Protein AF-A0A4Y3JBZ7-F1 (afdb_monomer_lite)

Sequence (87 aa):
MSSHNTLQIEEIGCIRCDICDQSIQ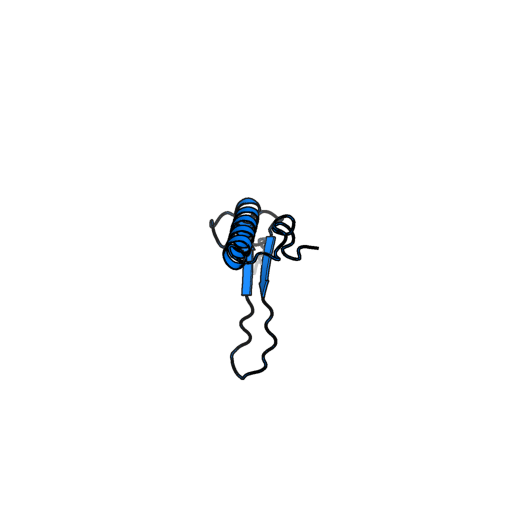SNYGVLKADWSSNTNDKKDKYEVHLCKSCFLGTLSYLRNQKKLNHLFDENFDFNQLDNLGLS

Radius of gyration: 20.73 Å; chains: 1; bounding box: 42×29×74 Å

Structure (mmCIF, N/CA/C/O backbone):
data_AF-A0A4Y3JBZ7-F1
#
_entry.id   AF-A0A4Y3JBZ7-F1
#
loop_
_atom_site.group_PDB
_atom_site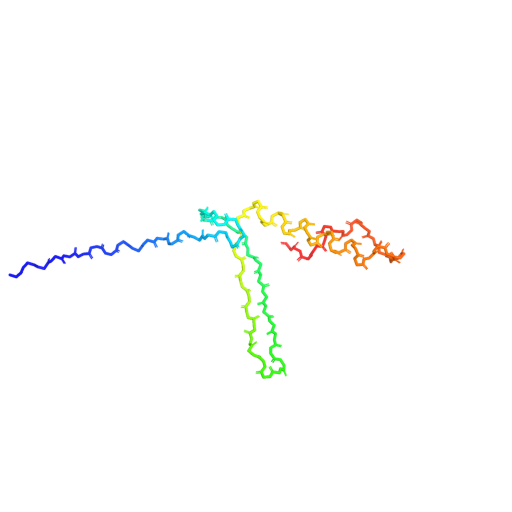.id
_atom_site.type_symbol
_atom_site.label_atom_id
_atom_site.label_alt_id
_atom_site.label_comp_id
_atom_site.label_asym_id
_atom_site.label_entity_id
_atom_site.label_seq_id
_atom_site.pdbx_PDB_ins_code
_atom_site.Cartn_x
_atom_site.Cartn_y
_atom_site.Cartn_z
_atom_site.occupancy
_atom_site.B_iso_or_equiv
_atom_site.auth_seq_id
_atom_site.auth_comp_id
_atom_site.auth_asym_id
_atom_site.auth_atom_id
_atom_site.pdbx_PDB_model_num
ATOM 1 N N . MET A 1 1 ? -24.875 -0.199 51.066 1.00 37.88 1 MET A N 1
ATOM 2 C CA . MET A 1 1 ? -23.817 -0.443 50.063 1.00 37.88 1 MET A CA 1
ATOM 3 C C . MET A 1 1 ? -24.524 -0.560 48.726 1.00 37.88 1 MET A C 1
ATOM 5 O O . MET A 1 1 ? -25.157 -1.578 48.488 1.00 37.88 1 MET A O 1
ATOM 9 N N . SER A 1 2 ? -24.576 0.525 47.950 1.00 38.75 2 SER A N 1
ATOM 10 C CA . SER A 1 2 ? -25.285 0.531 46.665 1.00 38.7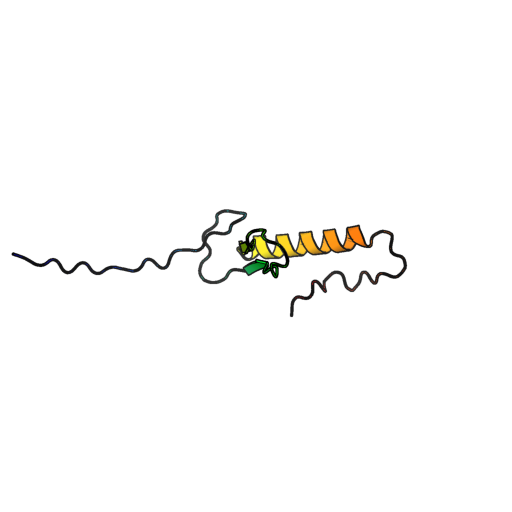5 2 SER A CA 1
ATOM 11 C C . SER A 1 2 ? -24.301 0.123 45.577 1.00 38.75 2 SER A C 1
ATOM 13 O O . SER A 1 2 ? -23.335 0.837 45.317 1.00 38.75 2 SER A O 1
ATOM 15 N N . SER A 1 3 ? -24.508 -1.059 45.008 1.00 43.78 3 SER A N 1
ATOM 16 C CA . SER A 1 3 ? -23.719 -1.571 43.893 1.00 43.78 3 SER A CA 1
ATOM 17 C C . SER A 1 3 ? -24.132 -0.824 42.629 1.00 43.78 3 SER A C 1
ATOM 19 O O . SER A 1 3 ? -25.195 -1.081 42.067 1.00 43.78 3 SER A O 1
ATOM 21 N N . HIS A 1 4 ? -23.315 0.133 42.197 1.00 51.84 4 HIS A N 1
ATOM 22 C CA . HIS A 1 4 ? -23.476 0.759 40.892 1.00 51.84 4 HIS A CA 1
ATOM 23 C C . HIS A 1 4 ? -23.018 -0.232 39.820 1.00 51.84 4 HIS A C 1
ATOM 25 O O . HIS A 1 4 ? -21.846 -0.593 39.748 1.00 51.84 4 HIS A O 1
ATOM 31 N N . ASN A 1 5 ? -23.975 -0.705 39.024 1.00 57.78 5 ASN A N 1
ATOM 32 C CA . ASN A 1 5 ? -23.731 -1.567 37.879 1.00 57.78 5 ASN A CA 1
ATOM 33 C C . ASN A 1 5 ? -23.254 -0.688 36.712 1.00 57.78 5 ASN A C 1
ATOM 35 O O . ASN A 1 5 ? -24.062 -0.042 36.046 1.00 57.78 5 ASN A O 1
ATOM 39 N N . THR A 1 6 ? -21.940 -0.592 36.517 1.00 55.28 6 THR A N 1
ATOM 40 C CA . THR A 1 6 ? -21.353 0.159 35.403 1.00 55.28 6 THR A CA 1
ATOM 41 C C . THR A 1 6 ? -21.523 -0.652 34.125 1.00 55.28 6 THR A C 1
ATOM 43 O O . THR A 1 6 ? -20.863 -1.672 33.941 1.00 55.28 6 THR A O 1
ATOM 46 N N . LEU A 1 7 ? -22.412 -0.208 33.236 1.00 60.53 7 LEU A N 1
ATOM 47 C CA . LEU A 1 7 ? -22.472 -0.711 31.867 1.00 60.53 7 LEU A CA 1
ATOM 48 C C . LEU A 1 7 ? -21.151 -0.339 31.177 1.00 60.53 7 LEU A C 1
ATOM 50 O O . LEU A 1 7 ? -20.913 0.831 30.882 1.00 60.53 7 LEU A O 1
ATOM 54 N N . GLN A 1 8 ? -20.275 -1.320 30.963 1.00 55.94 8 GLN A N 1
ATOM 55 C CA . GLN A 1 8 ? -19.103 -1.158 30.109 1.00 55.94 8 GLN A CA 1
ATOM 56 C C . GLN A 1 8 ? -19.581 -1.166 28.659 1.00 55.94 8 GLN A C 1
ATOM 58 O O . GLN A 1 8 ? -19.886 -2.213 28.095 1.00 55.94 8 GLN A O 1
ATOM 63 N N . ILE A 1 9 ? -19.704 0.023 28.076 1.00 63.12 9 ILE A N 1
ATOM 64 C CA . ILE A 1 9 ? -19.854 0.173 26.633 1.00 63.12 9 ILE A CA 1
ATOM 65 C C . ILE A 1 9 ? -18.465 -0.096 26.053 1.00 63.12 9 ILE A C 1
ATOM 67 O O . ILE A 1 9 ? -17.563 0.722 26.225 1.00 63.12 9 ILE A O 1
ATOM 71 N N . GLU A 1 10 ? -18.273 -1.257 25.426 1.00 56.47 10 GLU A N 1
ATOM 72 C CA . GLU A 1 10 ? -17.111 -1.490 24.570 1.00 56.47 10 GLU A CA 1
ATOM 73 C C . GLU A 1 10 ? -17.200 -0.499 23.410 1.00 56.47 10 GLU A C 1
ATOM 75 O O . GLU A 1 10 ? -18.013 -0.636 22.493 1.00 56.47 10 GLU A O 1
ATOM 80 N N . GLU A 1 11 ? -16.415 0.569 23.502 1.00 55.00 11 GLU A N 1
ATOM 81 C CA . GLU A 1 11 ? -16.251 1.525 22.424 1.00 55.00 11 GLU A CA 1
ATOM 82 C C . GLU A 1 11 ? -15.660 0.747 21.243 1.00 55.00 11 GLU A C 1
ATOM 84 O O . GLU A 1 11 ? -14.529 0.263 21.316 1.00 55.00 11 GLU A O 1
ATOM 89 N N . ILE A 1 12 ? -16.444 0.547 20.178 1.00 61.41 12 ILE A N 1
ATOM 90 C CA . ILE A 1 12 ? -15.945 -0.036 18.930 1.00 61.41 12 ILE A CA 1
ATOM 91 C C . ILE A 1 12 ? -14.873 0.931 18.431 1.00 61.41 12 ILE A C 1
ATOM 93 O O . ILE A 1 12 ? -15.185 1.974 17.855 1.00 61.41 12 ILE A O 1
ATOM 97 N N . GLY A 1 13 ? -13.617 0.615 18.748 1.00 65.31 13 GLY A N 1
ATOM 98 C CA . GLY A 1 13 ? -12.481 1.484 18.503 1.00 65.31 13 GLY A CA 1
ATOM 99 C C . GLY A 1 13 ? -12.443 1.846 17.031 1.00 65.31 13 GLY A C 1
ATOM 100 O O . GLY A 1 13 ? -12.325 0.977 16.165 1.00 65.31 13 GLY A O 1
ATOM 101 N N . CYS A 1 14 ? -12.584 3.133 16.736 1.00 71.12 14 CYS A N 1
ATOM 102 C CA . CYS A 1 14 ? -12.469 3.579 15.369 1.00 71.12 14 CYS A CA 1
ATOM 103 C C . CYS A 1 14 ? -11.033 3.337 14.895 1.00 71.12 14 CYS A C 1
ATOM 105 O O . CYS A 1 14 ? -10.102 3.989 15.369 1.00 71.12 14 CYS A O 1
ATOM 107 N N . ILE A 1 15 ? -10.858 2.432 13.932 1.00 84.25 15 ILE A N 1
ATOM 108 C CA . ILE A 1 15 ? -9.574 2.245 13.255 1.00 84.25 15 ILE A CA 1
ATOM 109 C C . ILE A 1 15 ? -9.211 3.571 12.583 1.00 84.25 15 ILE A C 1
ATOM 111 O O . ILE A 1 15 ? -10.070 4.227 11.987 1.00 84.25 15 ILE A O 1
ATOM 115 N N . ARG A 1 16 ? -7.955 3.998 12.706 1.00 92.25 16 ARG A N 1
ATOM 116 C CA . ARG A 1 16 ? -7.441 5.190 12.026 1.00 92.25 16 ARG A CA 1
ATOM 117 C C . ARG A 1 16 ? -6.639 4.765 10.806 1.00 92.25 16 ARG A C 1
ATOM 119 O O . ARG A 1 16 ? -6.014 3.713 10.805 1.00 92.25 16 ARG A O 1
ATOM 126 N N . CYS A 1 17 ? -6.684 5.579 9.760 1.00 94.25 17 CYS A N 1
ATOM 127 C CA . CYS A 1 17 ? -5.809 5.402 8.612 1.00 94.25 17 CYS A CA 1
ATOM 128 C C . CYS A 1 17 ? -4.365 5.686 9.025 1.00 94.25 17 CYS A C 1
ATOM 130 O O . CYS A 1 17 ? -4.071 6.806 9.436 1.00 94.25 17 CYS A O 1
ATOM 132 N N . ASP A 1 18 ? -3.468 4.726 8.822 1.00 94.69 18 ASP A N 1
ATOM 133 C CA . ASP A 1 18 ? -2.052 4.844 9.190 1.00 94.69 18 ASP A CA 1
ATOM 134 C C . ASP A 1 18 ? -1.282 5.884 8.349 1.00 94.69 18 ASP A C 1
ATOM 136 O O . ASP A 1 18 ? -0.140 6.211 8.659 1.00 94.69 18 ASP A O 1
ATOM 140 N N . ILE A 1 19 ? -1.889 6.418 7.277 1.00 95.19 19 ILE A N 1
ATOM 141 C CA . ILE A 1 19 ? -1.292 7.466 6.428 1.00 95.19 19 ILE A CA 1
ATOM 142 C C . ILE A 1 19 ? -1.841 8.858 6.748 1.00 95.19 19 ILE A C 1
ATOM 144 O O . ILE A 1 19 ? -1.074 9.805 6.885 1.00 95.19 19 ILE A O 1
ATOM 148 N N . CYS A 1 20 ? -3.166 9.01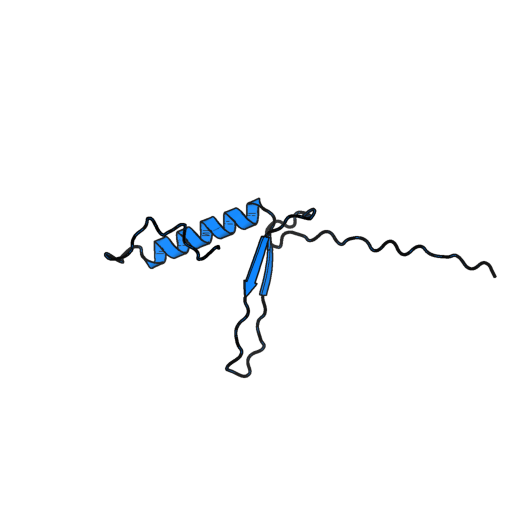7 6.775 1.00 95.88 20 CYS A N 1
ATOM 149 C CA . CYS A 1 20 ? -3.803 10.338 6.860 1.00 95.88 20 CYS A CA 1
ATOM 150 C C . CYS A 1 20 ? -4.517 10.600 8.183 1.00 95.88 20 CYS A C 1
ATOM 152 O O . CYS A 1 20 ? -5.205 11.616 8.307 1.00 95.88 20 CYS A O 1
ATOM 154 N N . ASP A 1 21 ? -4.399 9.682 9.148 1.00 94.12 21 ASP A N 1
ATOM 155 C CA . ASP A 1 21 ? -4.911 9.831 10.510 1.00 94.12 21 ASP A CA 1
ATOM 156 C C . ASP A 1 21 ? -6.446 9.940 10.628 1.00 94.12 21 ASP A C 1
ATOM 158 O O . ASP A 1 21 ? -6.991 10.108 11.727 1.00 94.12 21 ASP A O 1
ATOM 162 N N . GLN A 1 22 ? -7.167 9.824 9.508 1.00 91.25 22 GLN A N 1
ATOM 163 C CA . GLN A 1 22 ? -8.624 9.887 9.467 1.00 91.25 22 GLN A CA 1
ATOM 164 C C . GLN A 1 22 ? -9.247 8.643 10.100 1.00 91.25 22 GLN A C 1
ATOM 166 O O . GLN A 1 22 ? -8.792 7.519 9.886 1.00 91.25 22 GLN A O 1
ATOM 171 N N . SER A 1 23 ? -10.324 8.869 10.847 1.00 88.31 23 SER A N 1
ATOM 172 C CA . SER A 1 23 ? -11.211 7.835 11.377 1.00 88.31 23 SER A CA 1
ATOM 173 C C . SER A 1 23 ? -11.821 7.025 10.224 1.00 88.31 23 SER A C 1
ATOM 175 O O . SER A 1 23 ? -12.354 7.589 9.268 1.00 88.31 23 SER A O 1
ATOM 177 N N . ILE A 1 24 ? -11.721 5.697 10.299 1.00 84.31 24 ILE A N 1
ATOM 178 C CA . ILE A 1 24 ? -12.295 4.772 9.327 1.00 84.31 24 ILE A CA 1
ATOM 179 C C . ILE A 1 24 ? -13.510 4.082 9.945 1.00 84.31 24 ILE A C 1
ATOM 181 O O . ILE A 1 24 ? -13.393 3.229 10.823 1.00 84.31 24 ILE A O 1
ATOM 185 N N . GLN A 1 25 ? -14.695 4.436 9.457 1.00 72.38 25 GLN A N 1
ATOM 186 C CA . GLN A 1 25 ? -15.930 3.752 9.821 1.00 72.38 25 GLN A CA 1
ATOM 187 C C . GLN A 1 25 ? -16.081 2.495 8.959 1.00 72.38 25 GLN A C 1
ATOM 189 O O . GLN A 1 25 ? -16.339 2.605 7.762 1.00 72.38 25 GLN A O 1
ATOM 194 N N . SER A 1 26 ? -15.862 1.332 9.587 1.00 73.12 26 SER A N 1
ATOM 195 C CA . SER A 1 26 ? -16.097 -0.060 9.138 1.00 73.12 26 SER A CA 1
ATOM 196 C C . SER A 1 26 ? -15.495 -0.548 7.807 1.00 73.12 26 SER A C 1
ATOM 198 O O . SER A 1 26 ? -15.244 -1.743 7.687 1.00 73.12 26 SER A O 1
ATOM 200 N N . ASN A 1 27 ? -15.195 0.322 6.840 1.00 82.94 27 ASN A N 1
ATOM 201 C CA . ASN A 1 27 ? -14.667 -0.024 5.520 1.00 82.94 27 ASN A CA 1
ATOM 202 C C . ASN A 1 27 ? -13.245 0.524 5.330 1.00 82.94 27 ASN A C 1
ATOM 204 O O . ASN A 1 27 ? -13.057 1.719 5.088 1.00 82.94 27 ASN A O 1
ATOM 208 N N . TYR A 1 28 ? -12.247 -0.355 5.391 1.00 91.31 28 TYR A N 1
ATOM 209 C CA . TYR A 1 28 ? -10.827 -0.044 5.199 1.00 91.31 28 TYR A CA 1
ATOM 210 C C . TYR A 1 28 ? -10.151 -1.088 4.306 1.00 91.31 28 TYR A C 1
ATOM 212 O O . TYR A 1 28 ? -10.655 -2.195 4.127 1.00 91.31 28 TYR A O 1
ATOM 220 N N . GLY A 1 29 ? -9.006 -0.721 3.735 1.00 92.06 29 GLY A N 1
ATOM 221 C CA . GLY A 1 29 ? -8.075 -1.660 3.116 1.00 92.06 29 GLY A CA 1
ATOM 222 C C . GLY A 1 29 ? -6.949 -2.018 4.084 1.00 92.06 29 GLY A C 1
ATOM 223 O O . GLY A 1 29 ? -6.620 -1.224 4.966 1.00 92.06 29 GLY A O 1
ATOM 224 N N . VAL A 1 30 ? -6.343 -3.191 3.900 1.00 92.75 30 VAL A N 1
ATOM 225 C CA . VAL A 1 30 ? -5.176 -3.632 4.676 1.00 92.75 30 VAL A CA 1
ATOM 226 C C . VAL A 1 30 ? -4.036 -3.975 3.725 1.00 92.75 30 VAL A C 1
ATOM 228 O O . VAL A 1 30 ? -4.230 -4.745 2.785 1.00 92.75 30 VAL A O 1
ATOM 231 N N . LEU A 1 31 ? -2.845 -3.432 3.980 1.00 91.56 31 LEU A N 1
ATOM 232 C CA . LEU A 1 31 ? -1.596 -3.935 3.410 1.00 91.56 31 LEU A CA 1
ATOM 233 C C . LEU A 1 31 ? -0.903 -4.793 4.468 1.00 91.56 31 LEU A C 1
ATOM 235 O O . LEU A 1 31 ? -0.593 -4.303 5.554 1.00 91.56 31 LEU A O 1
ATOM 239 N N . LYS A 1 32 ? -0.680 -6.071 4.157 1.00 90.94 32 LYS A N 1
ATOM 240 C CA . LYS A 1 32 ? -0.129 -7.049 5.096 1.00 90.94 32 LYS A CA 1
ATOM 241 C C . LYS A 1 32 ? 1.098 -7.742 4.529 1.00 90.94 32 LYS A C 1
ATOM 243 O O . LYS A 1 32 ? 1.134 -8.057 3.342 1.00 90.94 32 LYS A O 1
ATOM 248 N N . ALA A 1 33 ? 2.058 -8.037 5.397 1.00 86.25 33 ALA A N 1
ATOM 249 C CA . ALA A 1 33 ? 3.175 -8.915 5.084 1.00 86.25 33 ALA A CA 1
ATOM 250 C C . ALA A 1 33 ? 3.303 -10.026 6.136 1.00 86.25 33 ALA A C 1
ATOM 252 O O . ALA A 1 33 ? 3.224 -9.767 7.339 1.00 86.25 33 ALA A O 1
ATOM 253 N N . ASP A 1 34 ? 3.497 -11.259 5.666 1.00 83.75 34 ASP A N 1
ATOM 254 C CA . ASP A 1 34 ? 3.826 -12.424 6.490 1.00 83.75 34 ASP A CA 1
ATOM 255 C C . ASP A 1 34 ? 5.044 -13.119 5.880 1.00 83.75 34 ASP A C 1
ATOM 257 O O . ASP A 1 34 ? 4.948 -13.839 4.885 1.00 83.75 34 ASP A O 1
ATOM 261 N N . TRP A 1 35 ? 6.215 -12.839 6.446 1.00 81.25 35 TRP A N 1
ATOM 262 C CA . TRP A 1 35 ? 7.469 -13.433 6.008 1.00 81.25 35 TRP A CA 1
ATOM 263 C C . TRP A 1 35 ? 7.729 -14.715 6.804 1.00 81.25 35 TRP A C 1
ATOM 265 O O . TRP A 1 35 ? 7.794 -14.707 8.039 1.00 81.25 35 TRP A O 1
ATOM 275 N N . SER A 1 36 ? 7.898 -15.844 6.109 1.00 66.81 36 SER A N 1
ATOM 276 C CA . SER A 1 36 ? 8.322 -17.086 6.753 1.00 66.81 36 SER A CA 1
ATOM 277 C C . SER A 1 36 ? 9.766 -16.936 7.240 1.00 66.81 36 SER A C 1
ATOM 279 O O . SER A 1 36 ? 10.695 -16.847 6.440 1.00 66.81 36 SER A O 1
ATOM 281 N N . SER A 1 37 ? 9.937 -16.890 8.560 1.00 60.09 37 SER A N 1
ATOM 282 C CA . SER A 1 37 ? 11.229 -16.839 9.251 1.00 60.09 37 SER A CA 1
ATOM 283 C C . SER A 1 37 ? 12.066 -18.074 8.890 1.00 60.09 37 SER A C 1
ATOM 285 O O . SER A 1 37 ? 11.801 -19.170 9.376 1.00 60.09 37 SER A O 1
ATOM 287 N N . ASN A 1 38 ? 13.051 -17.895 8.006 1.00 62.12 38 ASN A N 1
ATOM 288 C CA . ASN A 1 38 ? 14.106 -18.885 7.749 1.00 62.12 38 ASN A CA 1
ATOM 289 C C . ASN A 1 38 ? 15.382 -18.593 8.556 1.00 62.12 38 ASN A C 1
ATOM 291 O O . ASN A 1 38 ? 16.308 -19.400 8.571 1.00 62.12 38 ASN A O 1
ATOM 295 N N . THR A 1 39 ? 15.432 -17.459 9.248 1.00 57.91 39 THR A N 1
ATOM 296 C CA . THR A 1 39 ? 16.537 -17.036 10.108 1.00 57.91 39 THR A CA 1
ATOM 297 C C . THR A 1 39 ? 15.964 -16.409 11.372 1.00 57.91 39 THR A C 1
ATOM 299 O O . THR A 1 39 ? 14.813 -15.975 11.391 1.00 57.91 39 THR A O 1
ATOM 302 N N . ASN A 1 40 ? 16.764 -16.395 12.436 1.00 56.03 40 ASN A N 1
ATOM 303 C CA . ASN A 1 40 ? 16.448 -15.972 13.809 1.00 56.03 40 ASN A CA 1
ATOM 304 C C . ASN A 1 40 ? 15.996 -14.499 13.963 1.00 56.03 40 ASN A C 1
ATOM 306 O O . ASN A 1 40 ? 15.943 -13.973 15.076 1.00 56.03 40 ASN A O 1
ATOM 310 N N . ASP A 1 41 ? 15.698 -13.829 12.857 1.00 58.25 41 ASP A N 1
ATOM 311 C CA . ASP A 1 41 ? 15.179 -12.478 12.806 1.00 58.25 41 ASP A CA 1
ATOM 312 C C . ASP A 1 41 ? 13.680 -12.534 13.098 1.00 58.25 41 ASP A C 1
ATOM 314 O O . ASP A 1 41 ? 12.944 -13.380 12.574 1.00 58.25 41 ASP A O 1
ATOM 318 N N . LYS A 1 42 ? 13.238 -11.674 14.021 1.00 56.84 42 LYS A N 1
ATOM 319 C CA . LYS A 1 42 ? 11.833 -11.542 14.413 1.00 56.84 42 LYS A CA 1
ATOM 320 C C . LYS A 1 42 ? 10.964 -11.552 13.158 1.00 56.84 42 LYS A C 1
ATOM 322 O O . LYS A 1 42 ? 11.232 -10.819 12.217 1.00 56.84 42 LYS A O 1
ATOM 327 N N . LYS A 1 43 ? 9.913 -12.378 13.157 1.00 57.00 43 LYS A N 1
ATOM 328 C CA . LYS A 1 43 ? 8.847 -12.298 12.153 1.00 57.00 43 LYS A CA 1
ATOM 329 C C . LYS A 1 43 ? 8.322 -10.865 12.129 1.00 57.00 43 LYS A C 1
ATOM 331 O O . LYS A 1 43 ? 7.504 -10.506 12.977 1.00 57.00 43 LYS A O 1
ATOM 336 N N . ASP A 1 44 ? 8.778 -10.078 11.168 1.00 65.56 44 ASP A N 1
ATOM 337 C CA . ASP A 1 44 ? 8.264 -8.741 10.941 1.00 65.56 44 ASP A CA 1
ATOM 338 C C . ASP A 1 44 ? 6.909 -8.882 10.244 1.00 65.56 44 ASP A C 1
ATOM 340 O O . ASP A 1 44 ? 6.789 -8.934 9.020 1.00 65.56 44 ASP A O 1
ATOM 344 N N . LYS A 1 45 ? 5.869 -9.064 11.062 1.00 75.88 45 LYS A N 1
ATOM 345 C CA . LYS A 1 45 ? 4.480 -8.983 10.622 1.00 75.88 45 LYS A CA 1
ATOM 346 C C . LYS A 1 45 ? 4.113 -7.511 10.536 1.00 75.88 45 LYS A C 1
ATOM 348 O O . LYS A 1 45 ? 4.168 -6.807 11.541 1.00 75.88 45 LYS A O 1
ATOM 353 N N . TYR A 1 46 ? 3.708 -7.075 9.352 1.00 84.06 46 TYR A N 1
ATOM 354 C CA . TYR A 1 46 ? 3.213 -5.721 9.126 1.00 84.06 46 TYR A CA 1
ATOM 355 C C . TYR A 1 46 ? 1.732 -5.786 8.782 1.00 84.06 46 TYR A C 1
ATOM 357 O O . TYR A 1 46 ? 1.341 -6.594 7.941 1.00 84.06 46 TYR A O 1
ATOM 365 N N . GLU A 1 47 ? 0.927 -4.929 9.404 1.00 91.31 47 GLU A N 1
ATOM 366 C CA . GLU A 1 47 ? -0.461 -4.664 9.025 1.00 91.31 47 GLU A CA 1
ATOM 367 C C . GLU A 1 47 ? -0.662 -3.149 9.009 1.00 91.31 47 GLU A C 1
ATOM 369 O O . GLU A 1 47 ? -0.479 -2.489 10.027 1.00 91.31 47 GLU A O 1
ATOM 374 N N . VAL A 1 48 ? -0.995 -2.609 7.836 1.00 92.62 48 VAL A N 1
ATOM 375 C CA . VA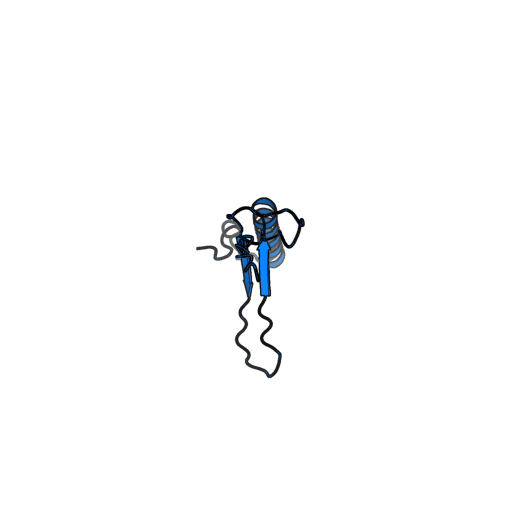L A 1 48 ? -1.248 -1.180 7.621 1.00 92.62 48 VAL A CA 1
ATOM 376 C C . VAL A 1 48 ? -2.706 -1.000 7.213 1.00 92.62 48 VAL A C 1
ATOM 378 O O . VAL A 1 48 ? -3.127 -1.511 6.173 1.00 92.62 48 VAL A O 1
ATOM 381 N N . HIS A 1 49 ? -3.466 -0.267 8.015 1.00 94.12 49 HIS A N 1
ATOM 382 C CA . HIS A 1 49 ? -4.873 0.057 7.833 1.00 94.12 49 HIS A CA 1
ATOM 383 C C . HIS A 1 49 ? -5.016 1.365 7.065 1.00 94.12 49 HIS A C 1
ATOM 385 O O . HIS A 1 49 ? -4.551 2.425 7.483 1.00 94.12 49 HIS A O 1
ATOM 391 N N . LEU A 1 50 ? -5.694 1.308 5.923 1.00 94.75 50 LEU A N 1
ATOM 392 C CA . LEU A 1 50 ? -5.806 2.432 5.005 1.00 94.75 50 LEU A CA 1
ATOM 393 C C . LEU A 1 50 ? -7.270 2.771 4.749 1.00 94.75 50 LEU A C 1
ATOM 395 O O . LEU A 1 50 ? -8.083 1.906 4.420 1.00 94.75 50 LEU A O 1
ATOM 399 N N . CYS A 1 51 ? -7.609 4.058 4.820 1.00 94.56 51 CYS A N 1
ATOM 400 C CA . CYS A 1 51 ? -8.876 4.526 4.271 1.00 94.56 51 CYS A CA 1
ATOM 401 C C . CYS A 1 51 ? -8.882 4.343 2.742 1.00 94.56 51 CYS A C 1
ATOM 403 O O . CYS A 1 51 ? -7.830 4.223 2.108 1.00 94.56 51 CYS A O 1
ATOM 405 N N . LYS A 1 52 ? -10.069 4.361 2.125 1.00 93.31 52 LYS A N 1
ATOM 406 C CA . LYS A 1 52 ? -10.230 4.113 0.681 1.00 93.31 52 LYS A CA 1
ATOM 407 C C . LYS A 1 52 ? -9.317 4.984 -0.194 1.00 93.31 52 LYS A C 1
ATOM 409 O O . LYS A 1 52 ? -8.723 4.473 -1.139 1.00 93.31 52 LYS A O 1
ATOM 414 N N . SER A 1 53 ? -9.195 6.280 0.102 1.00 95.06 53 SER A N 1
ATOM 415 C CA . SER A 1 53 ? -8.355 7.192 -0.688 1.00 95.06 53 SER A CA 1
ATOM 416 C C . SER A 1 53 ? -6.869 6.852 -0.567 1.00 95.06 53 SER A C 1
ATOM 418 O O . SER A 1 53 ? -6.189 6.740 -1.585 1.00 95.06 53 SER A O 1
ATOM 420 N N . CYS A 1 54 ? -6.379 6.615 0.651 1.00 96.25 54 CYS A N 1
ATOM 421 C CA . CYS A 1 54 ? -4.996 6.209 0.891 1.00 96.25 54 CYS A CA 1
ATOM 422 C C . CYS A 1 54 ? -4.684 4.848 0.264 1.00 96.25 54 CYS A C 1
ATOM 424 O O . CYS A 1 54 ? -3.641 4.704 -0.362 1.00 96.25 54 CYS A O 1
ATOM 426 N N . PHE A 1 55 ? -5.608 3.887 0.334 1.00 94.75 55 PHE A N 1
ATOM 427 C CA . PHE A 1 55 ? -5.444 2.583 -0.305 1.00 94.75 55 PHE A CA 1
ATOM 428 C C . PHE A 1 55 ? -5.300 2.702 -1.831 1.00 94.75 55 PHE A C 1
ATOM 430 O O . PHE A 1 55 ? -4.363 2.159 -2.415 1.00 94.75 55 PHE A O 1
ATOM 437 N N . LEU A 1 56 ? -6.171 3.476 -2.490 1.00 93.25 56 LEU A N 1
ATOM 438 C CA . LEU A 1 56 ? -6.073 3.737 -3.933 1.00 93.25 56 LEU A CA 1
ATOM 439 C C . LEU A 1 56 ? -4.780 4.486 -4.304 1.00 93.25 56 LEU A C 1
ATOM 441 O O . LEU A 1 56 ? -4.188 4.218 -5.355 1.00 93.25 56 LEU A O 1
ATOM 445 N N . GLY A 1 57 ? -4.320 5.386 -3.432 1.00 95.44 57 GLY A N 1
ATOM 446 C CA . GLY A 1 57 ? -3.021 6.049 -3.549 1.00 95.44 57 GLY A CA 1
ATOM 447 C C . GLY A 1 57 ? -1.863 5.052 -3.510 1.00 95.44 57 GLY A C 1
ATOM 448 O O . GLY A 1 57 ? -1.015 5.063 -4.402 1.00 95.44 57 GLY A O 1
ATOM 449 N N . THR A 1 58 ? -1.872 4.128 -2.548 1.00 95.25 58 THR A N 1
ATOM 450 C CA . THR A 1 58 ? -0.884 3.046 -2.445 1.00 95.25 58 THR A CA 1
ATOM 451 C C . THR A 1 58 ? -0.885 2.160 -3.689 1.00 95.25 58 THR A C 1
ATOM 453 O O . THR A 1 58 ? 0.182 1.888 -4.232 1.00 95.25 58 THR A O 1
ATOM 456 N N . LEU A 1 59 ? -2.053 1.770 -4.216 1.00 93.25 59 LEU A N 1
ATOM 457 C CA . LEU A 1 59 ? -2.115 1.002 -5.467 1.00 93.25 59 LEU A CA 1
ATOM 458 C C . LEU A 1 59 ? -1.505 1.768 -6.644 1.00 93.25 59 LEU A C 1
ATOM 460 O O . LEU A 1 59 ? -0.768 1.199 -7.445 1.00 93.25 59 LEU A O 1
ATOM 464 N N . SER A 1 60 ? -1.780 3.068 -6.744 1.00 93.06 60 SER A N 1
ATOM 465 C CA . SER A 1 60 ? -1.202 3.927 -7.785 1.00 93.06 60 SER A CA 1
ATOM 466 C C . SER A 1 60 ? 0.323 4.011 -7.671 1.00 93.06 60 SER A C 1
ATOM 468 O O . SER A 1 60 ? 1.026 3.911 -8.676 1.00 93.06 60 SER A O 1
ATOM 470 N N . TYR A 1 61 ? 0.843 4.121 -6.446 1.00 94.31 61 TYR A N 1
ATOM 471 C CA . TYR A 1 61 ? 2.279 4.077 -6.187 1.00 94.31 61 TYR A CA 1
ATOM 472 C C . TYR A 1 61 ? 2.895 2.738 -6.622 1.00 94.31 61 TYR A C 1
ATOM 474 O O . TYR A 1 61 ? 3.875 2.738 -7.365 1.00 94.31 61 TYR A O 1
ATOM 482 N N . LEU A 1 62 ? 2.296 1.605 -6.238 1.00 93.06 62 LEU A N 1
ATOM 483 C CA . LEU A 1 62 ? 2.792 0.270 -6.593 1.00 93.06 62 LEU A CA 1
ATOM 484 C C . LEU A 1 62 ? 2.805 0.029 -8.109 1.00 93.06 62 LEU A C 1
ATOM 486 O O . LEU A 1 62 ? 3.780 -0.504 -8.636 1.00 93.06 62 LEU A O 1
ATOM 490 N N . ARG A 1 63 ? 1.773 0.481 -8.833 1.00 91.44 63 ARG A N 1
ATOM 491 C CA . ARG A 1 63 ? 1.749 0.443 -10.307 1.00 91.44 63 ARG A CA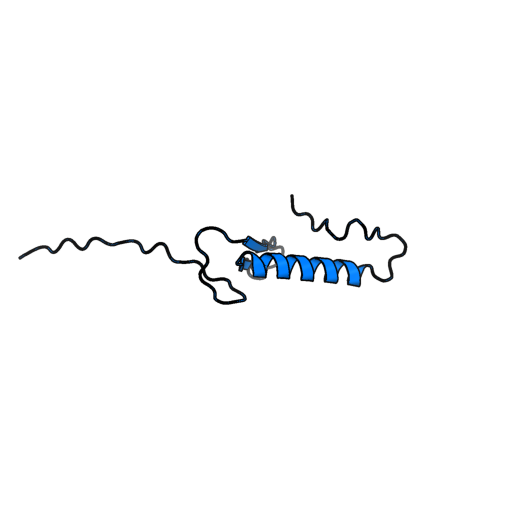 1
ATOM 492 C C . ARG A 1 63 ? 2.911 1.220 -10.914 1.00 91.44 63 ARG A C 1
ATOM 494 O O . ARG A 1 63 ? 3.579 0.722 -11.817 1.00 91.44 63 ARG A O 1
ATOM 501 N N . ASN A 1 64 ? 3.176 2.423 -10.405 1.00 93.00 64 ASN A N 1
ATOM 502 C CA . ASN A 1 64 ? 4.298 3.230 -10.874 1.00 93.00 64 ASN A CA 1
ATOM 503 C C . ASN A 1 64 ? 5.642 2.567 -10.569 1.00 93.00 64 ASN A C 1
ATOM 505 O O . ASN A 1 64 ? 6.508 2.560 -11.436 1.00 93.00 64 ASN A O 1
ATOM 509 N N . GLN A 1 65 ? 5.810 1.963 -9.391 1.00 94.12 65 GLN A N 1
ATOM 510 C CA . GLN A 1 65 ? 7.017 1.193 -9.080 1.00 94.12 65 GLN A CA 1
ATOM 511 C C . GLN A 1 65 ? 7.200 0.019 -10.054 1.00 94.12 65 GLN A C 1
ATOM 513 O O . GLN A 1 65 ? 8.274 -0.130 -10.630 1.00 94.12 65 GLN A O 1
ATOM 518 N N . LYS A 1 66 ? 6.139 -0.756 -10.333 1.00 92.06 66 LYS A N 1
ATOM 519 C CA . LYS A 1 66 ? 6.174 -1.834 -11.337 1.00 92.06 66 LYS A CA 1
ATOM 520 C C . LYS A 1 66 ? 6.581 -1.301 -12.714 1.00 92.06 66 LYS A C 1
ATOM 522 O O . LYS A 1 66 ? 7.462 -1.866 -13.351 1.00 92.06 66 LYS A O 1
ATOM 527 N N . LYS A 1 67 ? 6.003 -0.175 -13.145 1.00 91.81 67 LYS A N 1
ATOM 528 C CA . LYS A 1 67 ? 6.371 0.494 -14.402 1.00 91.81 67 LYS A CA 1
ATOM 529 C C . LYS A 1 67 ? 7.853 0.868 -14.446 1.00 91.81 67 LYS A C 1
ATOM 531 O O . LYS A 1 67 ? 8.493 0.642 -15.464 1.00 91.81 67 LYS A O 1
ATOM 536 N N . LEU A 1 68 ? 8.385 1.449 -13.370 1.00 94.00 68 LEU A N 1
ATOM 537 C CA . LEU A 1 68 ? 9.788 1.865 -13.297 1.00 94.00 68 LEU A CA 1
ATOM 538 C C . LEU A 1 68 ? 10.743 0.667 -13.356 1.00 94.00 68 LEU A C 1
ATOM 540 O O . LEU A 1 68 ? 11.742 0.737 -14.066 1.00 94.00 68 LEU A O 1
ATOM 544 N N . ASN A 1 69 ? 10.410 -0.440 -12.689 1.00 93.25 69 ASN A N 1
ATOM 545 C CA . ASN A 1 69 ? 11.228 -1.658 -12.704 1.00 93.25 69 ASN A CA 1
ATOM 546 C C . ASN A 1 69 ? 11.345 -2.289 -14.099 1.00 93.25 69 ASN A C 1
ATOM 548 O O . ASN A 1 69 ? 12.364 -2.898 -14.406 1.00 93.25 69 ASN A O 1
ATOM 552 N N . HIS A 1 70 ? 10.323 -2.120 -14.939 1.00 92.75 70 HIS A N 1
ATOM 553 C CA . HIS A 1 70 ? 10.281 -2.659 -16.299 1.00 92.75 70 HIS A CA 1
ATOM 554 C C . HIS A 1 70 ? 10.474 -1.591 -17.382 1.00 92.75 70 HIS A C 1
ATOM 556 O O . HIS A 1 70 ? 10.231 -1.854 -18.555 1.00 92.75 70 HIS A O 1
ATOM 562 N N . LEU A 1 71 ? 10.917 -0.380 -17.026 1.00 92.19 71 LEU A N 1
ATOM 563 C CA . LEU A 1 71 ? 11.014 0.734 -17.975 1.00 92.19 71 LEU A CA 1
ATOM 564 C C . LEU A 1 71 ? 11.911 0.420 -19.186 1.00 92.19 71 LEU A C 1
ATOM 566 O O . LEU A 1 71 ? 11.670 0.940 -20.272 1.00 92.19 71 LEU A O 1
ATOM 570 N N . PHE A 1 72 ? 12.923 -0.425 -18.988 1.00 94.00 72 PHE A N 1
ATOM 571 C CA . PHE A 1 72 ? 13.882 -0.848 -20.013 1.00 94.00 72 PHE A CA 1
ATOM 572 C C . PHE A 1 72 ? 13.736 -2.327 -20.399 1.00 94.00 72 PHE A C 1
ATOM 574 O O . PHE A 1 72 ? 14.617 -2.881 -21.050 1.00 94.00 72 PHE A O 1
ATOM 581 N N . ASP A 1 73 ? 12.656 -2.981 -19.970 1.00 93.81 73 ASP A N 1
ATOM 582 C CA . ASP A 1 73 ? 12.381 -4.376 -20.298 1.00 93.81 73 ASP A CA 1
ATOM 583 C C . ASP A 1 73 ? 11.556 -4.448 -21.587 1.00 93.81 73 ASP A C 1
ATOM 585 O O . ASP A 1 73 ? 10.352 -4.193 -21.592 1.00 93.81 73 ASP A O 1
ATOM 589 N N . GLU A 1 74 ? 12.215 -4.796 -22.694 1.00 91.69 74 GLU A N 1
ATOM 590 C CA . GLU A 1 74 ? 11.589 -4.900 -24.019 1.00 91.69 74 GLU A CA 1
ATOM 591 C C . GLU A 1 74 ? 10.527 -6.009 -24.103 1.00 91.69 74 GLU A C 1
ATOM 593 O O . GLU A 1 74 ? 9.693 -5.995 -25.007 1.00 91.69 74 GLU A O 1
ATOM 598 N N . ASN A 1 75 ? 10.533 -6.958 -23.160 1.00 92.88 75 ASN A N 1
ATOM 599 C CA . ASN A 1 75 ? 9.601 -8.083 -23.137 1.00 92.88 75 ASN A CA 1
ATOM 600 C C . ASN A 1 75 ? 8.419 -7.860 -22.184 1.00 92.88 75 ASN A C 1
ATOM 602 O O . ASN A 1 75 ? 7.539 -8.720 -22.086 1.00 92.88 75 ASN A O 1
ATOM 606 N N . PHE A 1 76 ? 8.387 -6.739 -21.460 1.00 89.62 76 PHE A N 1
ATOM 607 C CA . PHE A 1 76 ? 7.329 -6.470 -20.499 1.00 89.62 76 PHE A CA 1
ATOM 608 C C . PHE A 1 76 ? 6.074 -5.897 -21.166 1.00 89.62 76 PHE A C 1
ATOM 610 O O . PHE A 1 76 ? 6.103 -4.872 -21.847 1.00 89.62 76 PHE A O 1
ATOM 617 N N . ASP A 1 77 ? 4.928 -6.523 -20.900 1.00 89.31 77 ASP A N 1
ATOM 618 C CA . ASP A 1 77 ? 3.627 -6.021 -21.331 1.00 89.31 77 ASP A CA 1
ATOM 619 C C . ASP A 1 77 ? 3.064 -5.010 -20.319 1.00 89.31 77 ASP A C 1
ATOM 621 O O . ASP A 1 77 ? 2.540 -5.363 -19.257 1.00 89.31 77 ASP A O 1
ATOM 625 N N . PHE A 1 78 ? 3.122 -3.726 -20.677 1.00 85.25 78 PHE A N 1
ATOM 626 C CA . PHE A 1 78 ? 2.605 -2.633 -19.850 1.00 85.25 78 PHE A CA 1
ATOM 627 C C . PHE A 1 78 ? 1.082 -2.661 -19.644 1.00 85.25 78 PHE A C 1
ATOM 629 O O . PHE A 1 78 ? 0.590 -1.986 -18.738 1.00 85.25 78 PHE A O 1
ATOM 636 N N . ASN A 1 79 ? 0.324 -3.471 -20.388 1.00 85.81 79 ASN A N 1
ATOM 637 C CA . ASN A 1 79 ? -1.097 -3.682 -20.090 1.00 85.81 79 ASN A CA 1
ATOM 638 C C . ASN A 1 79 ? -1.303 -4.468 -18.783 1.00 85.81 79 ASN A C 1
ATOM 640 O O . ASN A 1 79 ? -2.385 -4.444 -18.204 1.00 85.81 79 ASN A O 1
ATOM 644 N N . GLN A 1 80 ? -0.254 -5.111 -18.259 1.00 83.06 80 GLN A N 1
ATOM 645 C CA . GLN A 1 80 ? -0.284 -5.842 -16.990 1.00 83.06 80 GLN A CA 1
ATOM 646 C C . GLN A 1 80 ? 0.078 -4.974 -15.777 1.00 83.06 80 GLN A C 1
ATOM 648 O O . GLN A 1 80 ? 0.329 -5.505 -14.689 1.00 83.06 80 GLN A O 1
ATOM 653 N N . LEU A 1 81 ? 0.139 -3.645 -15.918 1.00 82.50 81 LEU A N 1
ATOM 654 C CA . LEU A 1 81 ? 0.438 -2.749 -14.795 1.00 82.50 81 LEU A CA 1
ATOM 655 C C . LEU A 1 81 ? -0.608 -2.842 -13.680 1.00 82.50 81 LEU A C 1
ATOM 657 O O . LEU A 1 81 ? -0.243 -2.793 -12.507 1.00 82.50 81 LEU A O 1
ATOM 661 N N . ASP A 1 82 ? -1.876 -3.044 -14.036 1.00 78.69 82 ASP A N 1
ATOM 662 C CA . ASP A 1 82 ? -2.968 -3.229 -13.076 1.00 78.69 82 ASP A CA 1
ATOM 663 C C . ASP A 1 82 ? -2.938 -4.590 -12.372 1.00 78.69 82 ASP A C 1
ATOM 665 O O . ASP A 1 82 ? -3.489 -4.733 -11.279 1.00 78.69 82 ASP A O 1
ATOM 669 N N . ASN A 1 83 ? -2.225 -5.568 -12.940 1.00 79.75 83 ASN A N 1
ATOM 670 C CA . ASN A 1 83 ? -2.041 -6.883 -12.340 1.00 79.75 83 ASN A CA 1
ATOM 671 C C . ASN A 1 83 ? -0.978 -6.811 -11.238 1.00 79.75 83 ASN A C 1
ATOM 673 O O . ASN A 1 83 ? 0.170 -7.231 -11.408 1.00 79.75 83 ASN A O 1
ATOM 677 N N . LEU A 1 84 ? -1.376 -6.275 -10.086 1.00 77.75 84 LEU A N 1
ATOM 678 C CA . LEU A 1 84 ? -0.620 -6.345 -8.832 1.00 77.75 84 LEU A CA 1
ATOM 679 C C . LEU A 1 84 ? -0.864 -7.666 -8.074 1.00 77.75 84 LEU A C 1
ATOM 681 O O . LEU A 1 84 ? -0.461 -7.790 -6.923 1.00 77.75 84 LEU A O 1
ATOM 685 N N . GLY A 1 85 ? -1.538 -8.641 -8.698 1.00 65.94 85 GLY A N 1
ATOM 686 C CA . GLY A 1 85 ? -1.944 -9.887 -8.040 1.00 65.94 85 GLY A CA 1
ATOM 687 C C . GLY A 1 85 ? -3.111 -9.711 -7.063 1.00 65.94 85 GLY A C 1
ATOM 688 O O . GLY A 1 85 ? -3.284 -10.534 -6.171 1.00 65.94 85 GLY A O 1
ATOM 689 N N . LEU A 1 86 ? -3.893 -8.635 -7.210 1.00 59.00 86 LEU A N 1
ATOM 690 C CA . LEU A 1 86 ? -5.124 -8.415 -6.453 1.00 59.00 86 LEU A CA 1
ATOM 691 C C . LEU A 1 86 ? -6.218 -9.303 -7.061 1.00 59.00 86 LEU A C 1
ATOM 693 O O . LEU A 1 86 ? -6.638 -9.058 -8.191 1.00 59.00 86 LEU A O 1
ATOM 697 N N . SER A 1 87 ? -6.596 -10.359 -6.341 1.00 50.25 87 SER A N 1
ATOM 698 C CA . SER A 1 87 ? -7.688 -11.279 -6.688 1.00 50.25 87 SER A CA 1
ATOM 699 C C . SER A 1 87 ? -9.061 -10.665 -6.460 1.00 50.25 87 SER A C 1
ATOM 701 O O . SER A 1 87 ? -9.213 -10.028 -5.391 1.00 50.25 87 SER A O 1
#

pLDDT: mean 80.07, std 16.24, range [37.88, 96.25]

Secondary structure (DSSP, 8-state):
--------------EEPTTT--EE-S--EEEEE----SSSS----EEEEE-HHHHHHHHHHHHHHHHHHTTT-TT--GGGGG-SS--

Foldseek 3Di:
DDDDDDDPDPDPDFDAQPPPRDGDDPDWDWDWDFDDDPDPDPGPTDIGTHDPVVVVVVLVVQLVVVCVVCVPPPPDDNVCSNVPVDD

Organism: Acinetobacter pittii (NCBI:txid48296)